Protein AF-A0A403M9I9-F1 (afdb_monomer_lite)

Structure (mmCIF, N/CA/C/O backbone):
data_AF-A0A403M9I9-F1
#
_entry.id   AF-A0A403M9I9-F1
#
loop_
_atom_site.group_PDB
_atom_site.id
_atom_site.type_symbol
_atom_site.label_atom_id
_atom_site.label_alt_id
_atom_site.label_comp_id
_atom_site.label_asym_id
_atom_site.label_entity_id
_atom_site.label_seq_id
_atom_site.pdbx_PDB_ins_code
_atom_site.Cartn_x
_atom_site.Cartn_y
_atom_site.Cartn_z
_atom_site.occupancy
_atom_site.B_iso_or_equiv
_atom_site.auth_seq_id
_atom_site.auth_comp_id
_atom_site.auth_asym_id
_atom_site.auth_atom_id
_atom_site.pdbx_PDB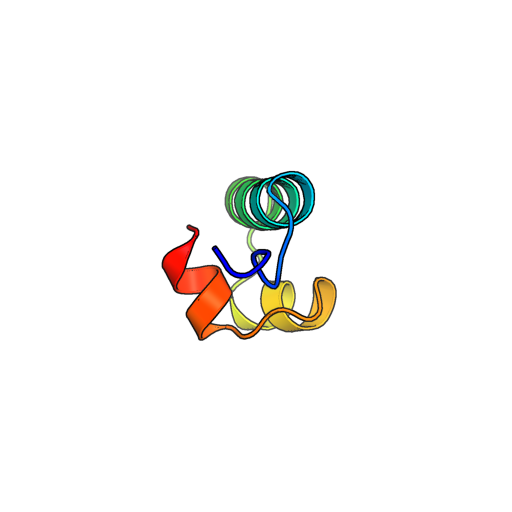_model_num
ATOM 1 N N . MET A 1 1 ? -15.533 6.725 19.580 1.00 58.25 1 MET A N 1
ATOM 2 C CA . MET A 1 1 ? -14.878 6.711 18.255 1.00 58.25 1 MET A CA 1
ATOM 3 C C . MET A 1 1 ? -14.658 5.267 17.841 1.00 58.25 1 MET A C 1
ATOM 5 O O . MET A 1 1 ? -14.111 4.509 18.634 1.00 58.25 1 MET A O 1
ATOM 9 N N . SER A 1 2 ? -15.134 4.864 16.664 1.00 78.94 2 SER A N 1
ATOM 10 C CA . SER A 1 2 ? -14.922 3.507 16.149 1.00 78.94 2 SER A CA 1
ATOM 11 C C . SER A 1 2 ? -13.435 3.273 15.893 1.00 78.94 2 SER A C 1
ATOM 13 O O . SER A 1 2 ? -12.751 4.161 15.383 1.00 78.94 2 SER A O 1
ATOM 15 N N . LYS A 1 3 ? -12.925 2.091 16.251 1.00 78.50 3 LYS A N 1
ATOM 16 C CA . LYS A 1 3 ? -11.541 1.725 15.935 1.00 78.50 3 LYS A CA 1
ATOM 17 C C . LYS A 1 3 ? -11.364 1.733 14.409 1.00 78.50 3 LYS A C 1
ATOM 19 O O . LYS A 1 3 ? -12.223 1.182 13.714 1.00 78.50 3 LYS A O 1
ATOM 24 N N . PRO A 1 4 ? -10.294 2.345 13.873 1.00 82.88 4 PRO A N 1
ATOM 25 C CA . PRO A 1 4 ? -10.015 2.287 12.446 1.00 82.88 4 PRO A CA 1
ATOM 26 C C . PRO A 1 4 ? -9.888 0.829 12.000 1.00 82.88 4 PRO A C 1
ATOM 28 O O . PRO A 1 4 ? -9.285 0.016 12.699 1.00 82.88 4 PRO A O 1
ATOM 31 N N . LYS A 1 5 ? -10.426 0.501 10.820 1.00 88.75 5 LYS A N 1
ATOM 32 C CA . LYS A 1 5 ? -10.335 -0.851 10.239 1.00 88.75 5 LYS A CA 1
ATOM 33 C C . LYS A 1 5 ? -8.884 -1.315 10.057 1.00 88.75 5 LYS A C 1
ATOM 35 O O . LYS A 1 5 ? -8.611 -2.508 10.133 1.00 88.75 5 LYS A O 1
ATOM 40 N N . TYR A 1 6 ? -7.974 -0.373 9.811 1.00 92.19 6 TYR A N 1
ATOM 41 C CA . TYR A 1 6 ? -6.551 -0.628 9.630 1.00 92.19 6 TYR A CA 1
ATOM 42 C C . TYR A 1 6 ? -5.748 0.175 10.660 1.00 92.19 6 TYR A C 1
ATOM 44 O O . TYR A 1 6 ? -5.946 1.391 10.744 1.00 92.19 6 TYR A O 1
ATOM 52 N N . PRO A 1 7 ? -4.857 -0.467 11.435 1.00 93.81 7 PRO A N 1
ATOM 53 C CA . PRO A 1 7 ? -3.971 0.241 12.350 1.00 93.81 7 PRO A CA 1
ATOM 54 C C . PRO A 1 7 ? -2.941 1.079 11.578 1.00 93.81 7 PRO A C 1
ATOM 56 O O . PRO A 1 7 ? -2.696 0.854 10.390 1.00 93.81 7 PRO A O 1
ATOM 59 N N . PHE A 1 8 ? -2.324 2.042 12.267 1.00 93.88 8 PHE A N 1
ATOM 60 C CA . PHE A 1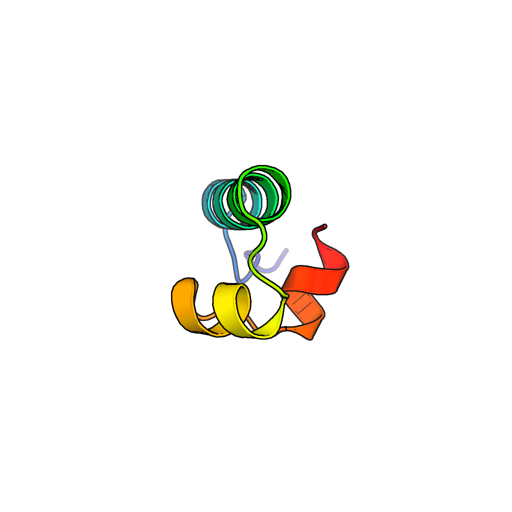 8 ? -1.332 2.945 11.675 1.00 93.88 8 PHE A CA 1
ATOM 61 C C . PHE A 1 8 ? -0.153 2.190 11.045 1.00 93.88 8 PHE A C 1
ATOM 63 O O . PHE A 1 8 ? 0.211 2.479 9.910 1.00 93.88 8 PHE A O 1
ATOM 70 N N . GLU A 1 9 ? 0.371 1.176 11.732 1.00 95.81 9 GLU A N 1
ATOM 71 C CA . GLU A 1 9 ? 1.491 0.342 11.269 1.00 95.81 9 GLU A CA 1
ATOM 72 C C . GLU A 1 9 ? 1.193 -0.313 9.914 1.00 95.81 9 GLU A C 1
ATOM 74 O O . GLU A 1 9 ? 2.000 -0.236 8.993 1.00 95.81 9 GLU A O 1
ATOM 79 N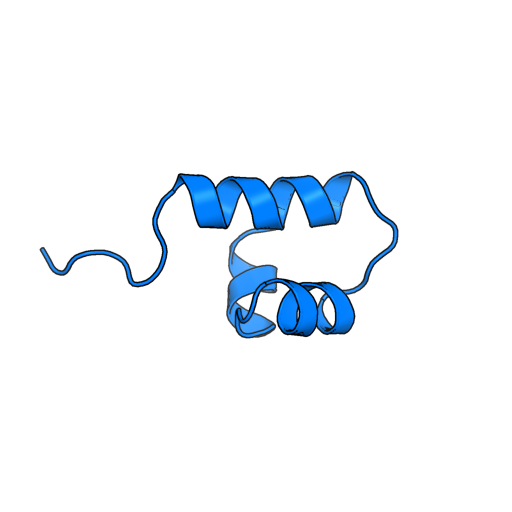 N . LYS A 1 10 ? -0.021 -0.857 9.749 1.00 95.06 10 LYS A N 1
ATOM 80 C CA . LYS A 1 10 ? -0.484 -1.458 8.489 1.00 95.06 10 LYS A CA 1
ATOM 81 C C . LYS A 1 10 ? -0.539 -0.424 7.361 1.00 95.06 10 LYS A C 1
ATOM 83 O O . LYS A 1 10 ? -0.166 -0.722 6.231 1.00 95.06 10 LYS A O 1
ATOM 88 N N . ARG A 1 11 ? -1.024 0.791 7.646 1.00 95.50 11 ARG A N 1
ATOM 89 C CA . ARG A 1 11 ? -1.063 1.879 6.656 1.00 95.50 11 ARG A CA 1
ATOM 90 C C . ARG A 1 11 ? 0.349 2.313 6.265 1.00 95.50 11 ARG A C 1
ATOM 92 O O . ARG A 1 11 ? 0.602 2.504 5.080 1.00 95.50 11 ARG A O 1
ATOM 99 N N . LEU A 1 12 ? 1.246 2.453 7.239 1.00 96.62 12 LEU A N 1
ATOM 100 C CA . LEU A 1 12 ? 2.636 2.838 7.012 1.00 96.62 12 LEU A CA 1
ATOM 101 C C . LEU A 1 12 ? 3.365 1.806 6.144 1.00 96.62 12 LEU A C 1
ATOM 103 O O . LEU A 1 12 ? 4.044 2.184 5.198 1.00 96.62 12 LEU A O 1
ATOM 107 N N . GLU A 1 13 ? 3.170 0.516 6.415 1.00 96.62 13 GLU A N 1
ATOM 108 C CA . GLU A 1 13 ? 3.732 -0.575 5.612 1.00 96.62 13 GLU A CA 1
ATOM 109 C C . GLU A 1 13 ? 3.277 -0.500 4.144 1.00 96.62 13 GLU A C 1
ATOM 111 O O . GLU A 1 13 ? 4.101 -0.566 3.234 1.00 96.62 13 GLU A O 1
ATOM 116 N N . VAL A 1 14 ? 1.977 -0.279 3.907 1.00 96.44 14 VAL A N 1
ATOM 117 C CA . VAL A 1 14 ? 1.404 -0.150 2.555 1.00 96.44 14 VAL A CA 1
ATOM 118 C C . VAL A 1 14 ? 1.974 1.054 1.806 1.00 96.44 14 VAL A C 1
ATOM 120 O O . VAL A 1 14 ? 2.322 0.934 0.632 1.00 96.44 14 VAL A O 1
ATOM 123 N N . VAL A 1 15 ? 2.061 2.210 2.468 1.00 95.25 15 VAL A N 1
ATOM 124 C CA . VAL A 1 15 ? 2.578 3.445 1.859 1.00 95.25 15 VAL A CA 1
ATOM 125 C C . VAL A 1 15 ? 4.074 3.322 1.575 1.00 95.25 15 VAL A C 1
ATOM 127 O O . VAL A 1 15 ? 4.512 3.658 0.480 1.00 95.25 15 VAL A O 1
ATOM 130 N N . ASN A 1 16 ? 4.852 2.768 2.507 1.00 96.81 16 ASN A N 1
ATOM 131 C CA . ASN A 1 16 ? 6.274 2.519 2.285 1.00 96.81 16 ASN A CA 1
ATOM 132 C C . ASN A 1 16 ? 6.497 1.570 1.107 1.00 96.81 16 ASN A C 1
ATOM 134 O O . ASN A 1 16 ? 7.321 1.873 0.254 1.00 96.81 16 ASN A O 1
ATOM 138 N N . HIS A 1 17 ? 5.740 0.471 1.010 1.00 96.38 17 HIS A N 1
ATOM 139 C CA . HIS A 1 17 ? 5.842 -0.451 -0.127 1.00 96.38 17 HIS A CA 1
ATOM 140 C C . HIS A 1 17 ? 5.545 0.243 -1.460 1.00 96.38 17 HIS A C 1
ATOM 142 O O . HIS A 1 17 ? 6.242 -0.004 -2.440 1.00 96.38 17 HIS A O 1
ATOM 148 N N . TYR A 1 18 ? 4.549 1.134 -1.503 1.00 94.81 18 TYR A N 1
ATOM 149 C CA . TYR A 1 18 ? 4.258 1.921 -2.706 1.00 94.81 18 TYR A CA 1
ATOM 150 C C . TYR A 1 18 ? 5.445 2.792 -3.143 1.00 94.81 18 TYR A C 1
ATOM 152 O O . TYR A 1 18 ? 5.703 2.907 -4.333 1.00 94.81 18 TYR A O 1
ATOM 160 N N . PHE A 1 19 ? 6.176 3.398 -2.202 1.00 94.62 19 PHE A N 1
ATOM 161 C CA . PHE A 1 19 ? 7.316 4.263 -2.527 1.00 94.62 19 PHE A CA 1
ATOM 162 C C . PHE A 1 19 ? 8.633 3.512 -2.763 1.00 94.62 19 PHE A C 1
ATOM 164 O O . PHE A 1 19 ? 9.547 4.076 -3.361 1.00 94.62 19 PHE A O 1
ATOM 171 N N . THR A 1 20 ? 8.763 2.269 -2.293 1.00 95.88 20 THR A N 1
ATOM 172 C CA . THR A 1 20 ? 9.993 1.471 -2.445 1.00 95.88 20 THR A CA 1
ATOM 173 C C . THR A 1 20 ? 9.953 0.483 -3.606 1.00 95.88 20 THR A C 1
ATOM 175 O O . THR A 1 20 ? 10.985 -0.102 -3.935 1.00 95.88 20 THR A O 1
ATOM 178 N N . THR A 1 21 ? 8.792 0.281 -4.231 1.00 93.69 21 THR A N 1
ATOM 179 C CA . THR A 1 21 ? 8.607 -0.670 -5.334 1.00 93.69 21 THR A CA 1
ATOM 180 C C . THR A 1 21 ? 7.921 -0.008 -6.525 1.00 93.69 21 THR A C 1
ATOM 182 O O . THR A 1 21 ? 7.222 0.985 -6.368 1.00 93.69 21 THR A O 1
ATOM 185 N N . ASP A 1 22 ? 8.073 -0.589 -7.716 1.00 92.50 22 ASP A N 1
ATOM 186 C CA . ASP A 1 22 ? 7.327 -0.186 -8.924 1.00 92.50 22 ASP A CA 1
ATOM 187 C C . ASP A 1 22 ? 5.929 -0.851 -8.985 1.00 92.50 22 ASP A C 1
ATOM 189 O O . ASP A 1 22 ? 5.276 -0.927 -10.027 1.00 92.50 22 ASP A O 1
ATOM 193 N N . ASP A 1 23 ? 5.445 -1.388 -7.856 1.00 93.19 23 ASP A N 1
ATOM 194 C CA . ASP A 1 23 ? 4.175 -2.103 -7.805 1.00 93.19 23 ASP A CA 1
ATOM 195 C C . ASP A 1 23 ? 2.993 -1.128 -7.901 1.00 93.19 23 ASP A C 1
ATOM 197 O O . ASP A 1 23 ? 2.743 -0.295 -7.031 1.00 93.19 23 ASP A O 1
ATOM 201 N N . GLY A 1 24 ? 2.159 -1.294 -8.926 1.00 92.31 24 GLY A N 1
ATOM 202 C CA . GLY A 1 24 ? 0.914 -0.535 -9.033 1.00 92.31 24 GLY A CA 1
ATOM 203 C C . GLY A 1 24 ? -0.125 -0.908 -7.962 1.00 92.31 24 GLY A C 1
ATOM 204 O O . GLY A 1 24 ? -0.102 -1.987 -7.361 1.00 92.31 24 GLY A O 1
ATOM 205 N N . TYR A 1 25 ? -1.158 -0.068 -7.808 1.00 94.69 25 TYR A N 1
ATOM 206 C CA . TYR A 1 25 ? -2.226 -0.244 -6.805 1.00 94.69 25 TYR A CA 1
ATOM 207 C C . TYR A 1 25 ? -2.883 -1.632 -6.798 1.00 94.69 25 TYR A C 1
ATOM 209 O O . TYR A 1 25 ? -3.345 -2.094 -5.755 1.00 94.69 25 TYR A O 1
ATOM 217 N N . ARG A 1 26 ? -2.957 -2.310 -7.954 1.00 95.06 26 ARG A N 1
A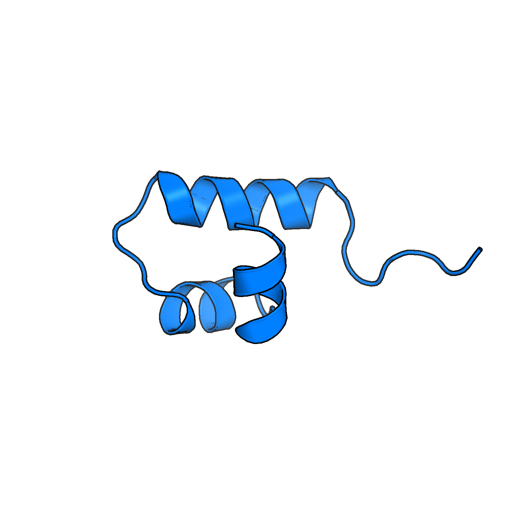TOM 218 C CA . ARG A 1 26 ? -3.501 -3.673 -8.055 1.00 95.06 26 ARG A CA 1
ATOM 219 C C . ARG A 1 26 ? -2.666 -4.688 -7.282 1.00 95.06 26 ARG A C 1
ATOM 221 O O . ARG A 1 26 ? -3.249 -5.519 -6.591 1.00 95.06 26 ARG A O 1
ATOM 228 N N . ILE A 1 27 ? -1.347 -4.630 -7.436 1.00 96.19 27 ILE A N 1
ATOM 229 C CA . ILE A 1 27 ? -0.411 -5.583 -6.837 1.00 96.19 27 ILE A CA 1
ATOM 230 C C . ILE A 1 27 ? -0.375 -5.358 -5.325 1.00 96.19 27 ILE A C 1
ATOM 232 O O . ILE A 1 27 ? -0.579 -6.296 -4.557 1.00 96.19 27 ILE A O 1
ATOM 236 N N . ILE A 1 28 ? -0.267 -4.097 -4.903 1.00 96.00 28 ILE A N 1
ATOM 237 C CA . ILE A 1 28 ? -0.275 -3.702 -3.488 1.00 96.00 28 ILE A CA 1
ATOM 238 C C . ILE A 1 28 ? -1.589 -4.110 -2.811 1.00 96.00 28 ILE A C 1
ATOM 240 O O 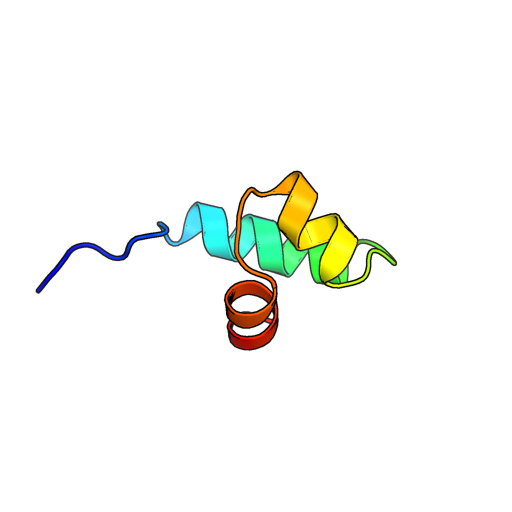. ILE A 1 28 ? -1.589 -4.702 -1.734 1.00 96.00 28 ILE A O 1
ATOM 244 N N . SER A 1 29 ? -2.727 -3.872 -3.464 1.00 95.94 29 SER A N 1
ATOM 245 C CA . SER A 1 29 ? -4.039 -4.268 -2.943 1.00 95.94 29 SER A CA 1
ATOM 246 C C . SER A 1 29 ? -4.142 -5.773 -2.681 1.00 95.94 29 SER A C 1
ATOM 248 O O . SER A 1 29 ? -4.595 -6.175 -1.607 1.00 95.94 29 SER A O 1
ATOM 250 N N . ALA A 1 30 ? -3.683 -6.595 -3.630 1.00 96.88 30 ALA A N 1
ATOM 251 C CA . ALA A 1 30 ? -3.667 -8.048 -3.492 1.00 96.88 30 ALA A CA 1
ATOM 252 C C . ALA A 1 30 ? -2.699 -8.511 -2.392 1.00 96.88 30 ALA A C 1
ATOM 254 O O . ALA A 1 30 ? -3.065 -9.351 -1.575 1.00 96.88 30 ALA A O 1
ATOM 255 N N . ARG A 1 31 ? -1.498 -7.921 -2.327 1.00 95.75 31 ARG A N 1
ATOM 256 C CA . ARG A 1 31 ? -0.464 -8.253 -1.336 1.00 95.75 31 ARG A CA 1
ATOM 257 C C . ARG A 1 31 ? -0.915 -7.968 0.098 1.00 95.75 31 ARG A C 1
ATOM 259 O O . ARG A 1 31 ? -0.729 -8.804 0.974 1.00 95.75 31 ARG A O 1
ATOM 266 N N . PHE A 1 32 ? -1.503 -6.799 0.345 1.00 94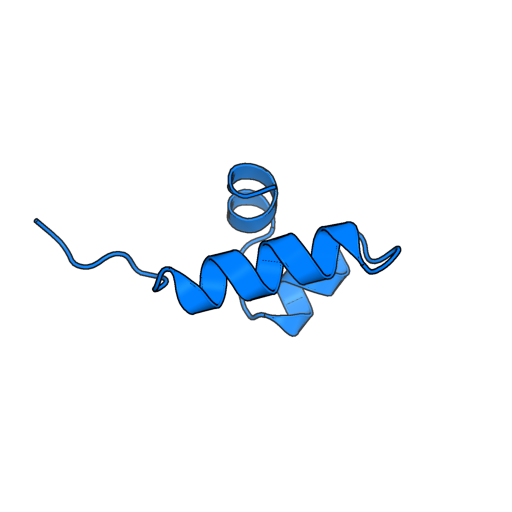.75 32 PHE A N 1
ATOM 267 C CA . PHE A 1 32 ? -1.831 -6.354 1.705 1.00 94.75 32 PHE A CA 1
ATOM 268 C C . PHE A 1 32 ? -3.270 -6.660 2.140 1.00 94.75 32 PHE A C 1
ATOM 270 O O . PHE A 1 32 ? -3.607 -6.432 3.307 1.00 94.75 32 PHE A O 1
ATOM 277 N N . GLY A 1 33 ? -4.119 -7.164 1.235 1.00 95.44 33 GLY A N 1
ATOM 278 C CA . GLY A 1 33 ? -5.543 -7.399 1.502 1.00 95.44 33 GLY A CA 1
ATOM 279 C C . GLY A 1 33 ? -6.324 -6.099 1.730 1.00 95.44 33 GLY A C 1
ATOM 280 O O . GLY A 1 33 ? -7.271 -6.046 2.518 1.00 95.44 33 GLY A O 1
ATOM 281 N N . VAL A 1 34 ? -5.895 -5.018 1.077 1.00 95.25 34 VAL A N 1
ATOM 282 C CA . VAL A 1 34 ? -6.459 -3.670 1.222 1.00 95.25 34 VAL A CA 1
ATOM 283 C C . VAL A 1 34 ? -7.118 -3.265 -0.096 1.00 95.25 34 VAL A C 1
ATOM 285 O O . VAL A 1 34 ? -6.501 -3.446 -1.142 1.00 95.25 34 VAL A O 1
ATOM 288 N N . PRO A 1 35 ? -8.338 -2.697 -0.111 1.00 96.00 35 PRO A N 1
ATOM 289 C CA . PRO A 1 35 ? -8.961 -2.229 -1.348 1.00 96.00 35 PRO A CA 1
ATOM 290 C C . PRO A 1 35 ? -8.096 -1.201 -2.084 1.00 96.00 35 PRO A C 1
ATOM 292 O O . PRO A 1 35 ? -7.540 -0.299 -1.465 1.00 96.00 35 PRO A O 1
ATOM 295 N N . ARG A 1 36 ? -8.036 -1.269 -3.418 1.00 95.50 36 ARG A N 1
ATOM 296 C CA . ARG A 1 36 ? -7.255 -0.313 -4.231 1.00 95.50 36 ARG A CA 1
ATOM 297 C C . ARG A 1 36 ? -7.606 1.150 -3.958 1.00 95.50 36 ARG A C 1
ATOM 299 O O . ARG A 1 36 ? -6.725 1.999 -3.953 1.00 95.50 36 ARG A O 1
ATOM 306 N N . THR A 1 37 ? -8.887 1.438 -3.730 1.00 95.81 37 THR A N 1
ATOM 307 C CA . THR A 1 37 ? -9.365 2.782 -3.373 1.00 95.81 37 THR A CA 1
ATOM 308 C C . THR A 1 37 ? -8.736 3.268 -2.075 1.00 95.81 37 THR A C 1
ATOM 310 O O . THR A 1 37 ? -8.318 4.414 -1.997 1.00 95.81 37 THR A O 1
ATOM 313 N N . GLN A 1 38 ? -8.603 2.375 -1.096 1.00 94.94 38 GLN A N 1
ATOM 314 C CA . GLN A 1 38 ? -7.994 2.661 0.192 1.00 94.94 38 GLN A CA 1
ATOM 315 C C . GLN A 1 38 ? -6.482 2.892 0.062 1.00 94.94 38 GLN A C 1
ATOM 317 O O . GLN A 1 38 ? -5.975 3.832 0.664 1.00 94.94 38 GLN A O 1
ATOM 322 N N . VAL A 1 39 ? -5.790 2.098 -0.766 1.00 95.06 39 VAL A N 1
ATOM 323 C CA . VAL A 1 39 ? -4.369 2.323 -1.097 1.00 95.06 39 VAL A CA 1
ATOM 324 C C . VAL A 1 39 ? -4.183 3.712 -1.718 1.00 95.06 39 VAL A C 1
ATOM 326 O O . VAL A 1 39 ? -3.340 4.473 -1.261 1.00 95.06 39 VAL A O 1
ATOM 329 N N . ARG A 1 40 ? -5.035 4.091 -2.682 1.00 94.69 40 ARG A N 1
ATOM 330 C CA . ARG A 1 40 ? -5.007 5.414 -3.331 1.00 94.69 40 ARG A CA 1
ATOM 331 C C . ARG A 1 40 ? -5.318 6.580 -2.382 1.00 94.69 40 ARG A C 1
ATOM 333 O O . ARG A 1 40 ? -4.958 7.705 -2.675 1.00 94.69 40 ARG A O 1
ATOM 340 N N . THR A 1 41 ? -6.036 6.344 -1.287 1.00 95.56 41 THR A N 1
ATOM 341 C CA . THR A 1 41 ? -6.300 7.374 -0.265 1.00 95.56 41 THR A CA 1
ATOM 342 C C . THR A 1 41 ? -5.114 7.571 0.683 1.00 95.56 41 THR A C 1
ATOM 344 O O . THR A 1 41 ? -5.062 8.570 1.398 1.00 95.56 41 THR A O 1
ATOM 347 N N . TRP A 1 42 ? -4.208 6.598 0.777 1.00 94.06 42 TRP A N 1
ATOM 348 C CA . TRP A 1 42 ? -3.114 6.626 1.745 1.00 94.06 42 TRP A CA 1
ATOM 349 C C . TRP A 1 42 ? -1.786 7.095 1.180 1.00 94.06 42 TRP A C 1
ATOM 351 O O . TRP A 1 42 ? -1.036 7.708 1.939 1.00 94.06 42 TRP A O 1
ATOM 361 N N . VAL A 1 43 ? -1.527 6.740 -0.077 1.00 87.38 43 VAL A N 1
ATOM 362 C CA . VAL A 1 43 ? -0.432 7.243 -0.910 1.00 87.38 43 VAL A CA 1
ATOM 363 C C . VAL A 1 43 ? -0.724 8.685 -1.295 1.00 87.38 43 VAL A C 1
ATOM 365 O O . VAL A 1 43 ? 0.202 9.510 -1.168 1.00 87.38 43 VAL A O 1
#

Organism: Shigella dysenteriae (NCBI:txid622)

Foldseek 3Di:
DDDPPDDPVLLVVLQVCVVVDPDQLVRSCVVSVHDSVVSVVSD

Sequence (43 aa):
MSKPKYPFEKRLEVVNHYFTTDDGYRIISARFGVPRTQVRTWV

pLDDT: mean 92.88, std 6.79, range [58.25, 96.88]

InterPro domains:
  IPR009057 Homedomain-like superfamily [SSF46689] (1-43)

Secondary structure (DSSP, 8-state):
-PPPSS-HHHHHHHHHHHHHS---HHHHHHHHT--HHHHHHH-

Radius of gyration: 10.19 Å; chains: 1; bounding box: 25×16×27 Å